Protein AF-A0A7V0Z746-F1 (afdb_monomer)

Sequence (111 aa):
MSGILLMLISSVLISSELQTQLQNAQDWEEITAIIVMNTEYPYEAVENLPVREKAQIFKEIALSSQQDLIDYLNQFPEEVFEIRQFWVFNGLHITASKRVITELLKRVDIK

Organism: NCBI:txid2052148

Foldseek 3Di:
DDDPPPPPPLPADDDPVQVVCLVPDDQQDKDKDKWAFPDFQPCVVCVPPDPVVSLVSLQVSLVVLCVVVVVVVVVCVVFWDDWDTDSVGNIIITIGGSNVVVVVSNDPRTD

pLDDT: mean 90.7, std 15.8, range [38.09, 98.44]

Mean predicted aligned error: 5.73 Å

Solvent-accessible surface area (backbone atoms only — not comparable to full-atom values): 6524 Å² total; per-residue (Å²): 134,87,78,81,78,78,76,73,81,54,83,39,68,75,53,72,67,60,52,53,49,61,70,73,49,55,59,76,41,78,41,77,49,77,48,40,41,53,68,78,78,66,61,80,85,41,63,88,50,56,71,70,56,44,53,50,52,39,39,51,51,24,56,64,70,44,42,69,57,51,62,56,51,66,74,36,71,92,43,46,80,45,79,44,82,36,43,95,52,41,30,33,41,37,30,24,14,35,51,57,57,59,56,52,49,72,42,84,64,37,57

Structure (mmCIF, N/CA/C/O backbone):
data_AF-A0A7V0Z746-F1
#
_entry.id   AF-A0A7V0Z746-F1
#
loop_
_a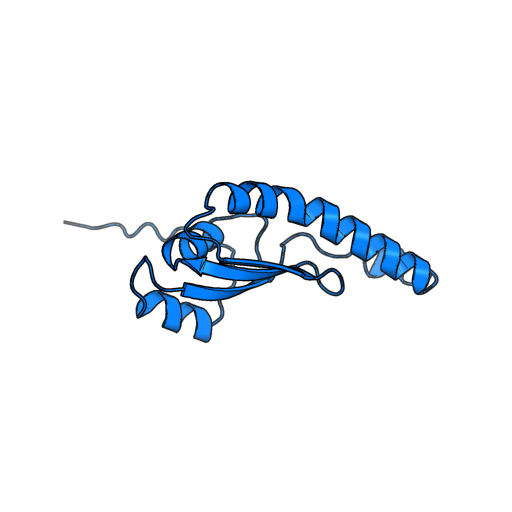tom_site.group_PDB
_atom_site.id
_atom_site.type_symbol
_atom_site.label_atom_id
_atom_site.label_alt_id
_atom_site.label_comp_id
_atom_site.label_asym_id
_atom_site.label_entity_id
_atom_site.label_seq_id
_atom_site.pdbx_PDB_ins_code
_atom_site.Cartn_x
_atom_site.Cartn_y
_atom_site.Cartn_z
_atom_site.occupancy
_atom_site.B_iso_or_equiv
_atom_site.auth_seq_id
_atom_site.auth_comp_id
_atom_site.auth_asym_id
_atom_site.auth_atom_id
_atom_site.pdbx_PDB_model_num
ATOM 1 N N . MET A 1 1 ? 7.184 -14.572 36.903 1.00 38.09 1 MET A N 1
ATOM 2 C CA . MET A 1 1 ? 6.425 -14.863 35.671 1.00 38.09 1 MET A CA 1
ATOM 3 C C . MET A 1 1 ? 7.102 -14.130 34.527 1.00 38.09 1 MET A C 1
ATOM 5 O O . MET A 1 1 ? 6.928 -12.926 34.411 1.00 38.09 1 MET A O 1
ATOM 9 N N . SER A 1 2 ? 7.953 -14.822 33.768 1.00 38.91 2 SER A N 1
ATOM 10 C CA . SER A 1 2 ? 8.593 -14.255 32.576 1.00 38.91 2 SER A CA 1
ATOM 11 C C . SER A 1 2 ? 7.555 -14.117 31.471 1.00 38.91 2 SER A C 1
ATOM 13 O O . SER A 1 2 ? 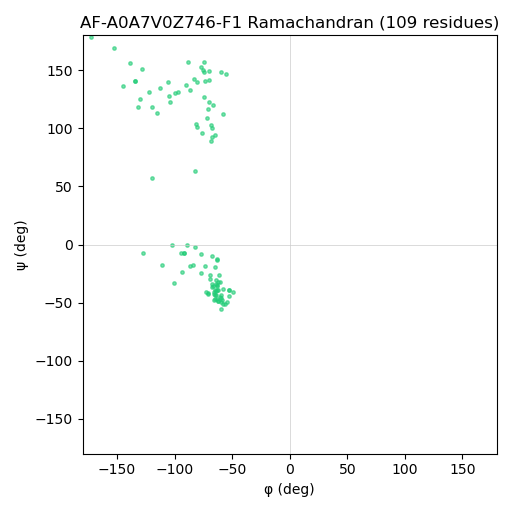7.114 -15.121 30.920 1.00 38.91 2 SER A O 1
ATOM 15 N N . GLY A 1 3 ? 7.165 -12.886 31.154 1.00 39.25 3 GLY A N 1
ATOM 16 C CA . GLY A 1 3 ? 6.527 -12.582 29.880 1.00 39.25 3 GLY A CA 1
ATOM 17 C C . GLY A 1 3 ? 7.619 -12.467 28.826 1.00 39.25 3 GLY A C 1
ATOM 18 O O . GLY A 1 3 ? 8.315 -11.458 28.775 1.00 39.25 3 GLY A O 1
ATOM 19 N N . ILE A 1 4 ? 7.814 -13.512 28.024 1.00 51.00 4 ILE A N 1
ATOM 20 C CA . ILE A 1 4 ? 8.596 -13.399 26.792 1.00 51.00 4 ILE A CA 1
ATOM 21 C C . ILE A 1 4 ? 7.763 -12.525 25.854 1.00 51.00 4 ILE A C 1
ATOM 23 O O . ILE A 1 4 ? 6.761 -12.972 25.300 1.00 51.00 4 ILE A O 1
ATOM 27 N N . LEU A 1 5 ? 8.152 -11.255 25.733 1.00 42.88 5 LEU A N 1
ATOM 28 C CA . LEU A 1 5 ? 7.684 -10.380 24.670 1.00 42.88 5 LEU A CA 1
ATOM 29 C C . LEU A 1 5 ? 8.268 -10.934 23.369 1.00 42.88 5 LEU A C 1
ATOM 31 O O . LEU A 1 5 ? 9.450 -10.752 23.080 1.00 42.88 5 LEU A O 1
ATOM 35 N N . LEU A 1 6 ? 7.453 -11.671 22.618 1.00 38.34 6 LEU A N 1
ATOM 36 C CA . LEU A 1 6 ? 7.781 -12.073 21.260 1.00 38.34 6 LEU A CA 1
ATOM 37 C C . LEU A 1 6 ? 7.793 -10.786 20.416 1.00 38.34 6 LEU A C 1
ATOM 39 O O . LEU A 1 6 ? 6.750 -10.331 19.954 1.00 38.34 6 LEU A O 1
ATOM 43 N N . MET A 1 7 ? 8.957 -10.146 20.273 1.00 40.91 7 MET A N 1
ATOM 44 C CA . MET A 1 7 ? 9.157 -9.132 19.238 1.00 40.91 7 MET A CA 1
ATOM 45 C C . MET A 1 7 ? 9.044 -9.852 17.897 1.00 40.91 7 MET A C 1
ATOM 47 O O . MET A 1 7 ? 10.001 -10.455 17.414 1.00 40.91 7 MET A O 1
ATOM 51 N N . LEU A 1 8 ? 7.844 -9.833 17.319 1.00 46.19 8 LEU A N 1
ATOM 52 C CA . LEU A 1 8 ? 7.671 -10.060 15.895 1.00 46.19 8 LEU A CA 1
ATOM 53 C C . LEU A 1 8 ? 8.514 -8.989 15.204 1.00 46.19 8 LEU A C 1
ATOM 55 O O . LEU A 1 8 ? 8.241 -7.799 15.340 1.00 46.19 8 LEU A O 1
ATOM 59 N N . ILE A 1 9 ? 9.588 -9.409 14.542 1.00 43.22 9 ILE A N 1
ATOM 60 C CA . ILE A 1 9 ? 10.402 -8.528 13.712 1.00 43.22 9 ILE A CA 1
ATOM 61 C C . ILE A 1 9 ? 9.519 -8.173 12.512 1.00 43.22 9 ILE A C 1
ATOM 63 O O . ILE A 1 9 ? 9.501 -8.905 11.526 1.00 43.22 9 ILE A O 1
ATOM 67 N N . SER A 1 10 ? 8.717 -7.108 12.607 1.00 51.72 10 SER A N 1
ATOM 68 C CA . SER A 1 10 ? 8.108 -6.538 11.408 1.00 51.72 10 SER A CA 1
ATOM 69 C C . SER A 1 10 ? 9.248 -5.963 10.575 1.00 51.72 10 SER A C 1
ATOM 71 O O . SER A 1 10 ? 9.980 -5.093 11.044 1.00 51.72 10 SER A O 1
ATOM 73 N N . SER A 1 11 ? 9.420 -6.452 9.349 1.00 59.53 11 SER A N 1
ATOM 74 C CA . SER A 1 11 ? 10.363 -5.875 8.384 1.00 59.53 11 SER A CA 1
ATOM 75 C C . SER A 1 11 ? 9.946 -4.479 7.909 1.00 59.53 11 SER A C 1
ATOM 77 O O . SER A 1 11 ? 10.736 -3.823 7.241 1.00 59.53 11 SER A O 1
ATOM 79 N N . VAL A 1 12 ? 8.727 -4.049 8.253 1.00 70.31 12 VAL A N 1
ATOM 80 C CA . VAL A 1 12 ? 8.147 -2.761 7.876 1.00 70.31 12 VAL A CA 1
ATOM 81 C C . VAL A 1 12 ? 8.845 -1.614 8.608 1.00 70.31 12 VAL A C 1
ATOM 83 O O . VAL A 1 12 ? 8.866 -1.554 9.841 1.00 70.31 12 VAL A O 1
ATOM 86 N N . LEU A 1 13 ? 9.389 -0.678 7.838 1.00 83.94 13 LEU A N 1
ATOM 87 C CA . LEU A 1 13 ? 9.981 0.564 8.304 1.00 83.94 13 LEU A CA 1
ATOM 88 C C . LEU A 1 13 ? 8.881 1.595 8.561 1.00 83.94 13 LEU A C 1
ATOM 90 O O . LEU A 1 13 ? 8.353 2.234 7.655 1.00 83.94 13 LEU A O 1
ATOM 94 N N . ILE A 1 14 ? 8.568 1.799 9.836 1.00 91.75 14 ILE A N 1
ATOM 95 C CA . ILE A 1 14 ? 7.621 2.822 10.277 1.00 91.75 14 ILE A CA 1
ATOM 96 C C . ILE A 1 14 ? 8.332 4.155 10.553 1.00 91.75 14 ILE A C 1
ATOM 98 O O . ILE A 1 14 ? 9.391 4.193 11.182 1.00 91.75 14 ILE A O 1
ATOM 102 N N . SER A 1 15 ? 7.744 5.272 10.114 1.00 93.06 15 SER A N 1
ATOM 103 C CA . SER A 1 15 ? 8.231 6.600 10.502 1.00 93.06 15 SER A CA 1
ATOM 104 C C . SER A 1 15 ? 7.944 6.872 11.984 1.00 93.06 15 SER A C 1
ATOM 106 O O . SER A 1 15 ? 6.936 6.422 12.531 1.00 93.06 15 SER A O 1
ATOM 108 N N . SER A 1 16 ? 8.798 7.654 12.651 1.00 92.25 16 SER A N 1
ATOM 109 C CA . SER A 1 16 ? 8.581 8.039 14.057 1.00 92.25 16 SER A CA 1
ATOM 110 C C . SER A 1 16 ? 7.274 8.817 14.261 1.00 92.25 16 SER A C 1
ATOM 112 O O . SER A 1 16 ? 6.626 8.689 15.299 1.00 92.25 16 SER A O 1
ATOM 114 N N . GLU A 1 17 ? 6.878 9.600 13.255 1.00 93.69 17 GLU A N 1
ATOM 115 C CA . GLU A 1 17 ? 5.604 10.324 13.193 1.00 93.69 17 GLU A CA 1
ATOM 116 C C . GLU A 1 17 ? 4.423 9.347 13.274 1.00 93.69 17 GLU A C 1
ATOM 118 O O . GLU A 1 17 ? 3.605 9.434 14.189 1.00 93.69 17 GLU A O 1
ATOM 123 N N . LEU A 1 18 ? 4.379 8.357 12.373 1.00 93.94 18 LEU A N 1
ATOM 124 C CA . LEU A 1 18 ? 3.300 7.372 12.330 1.00 93.94 18 L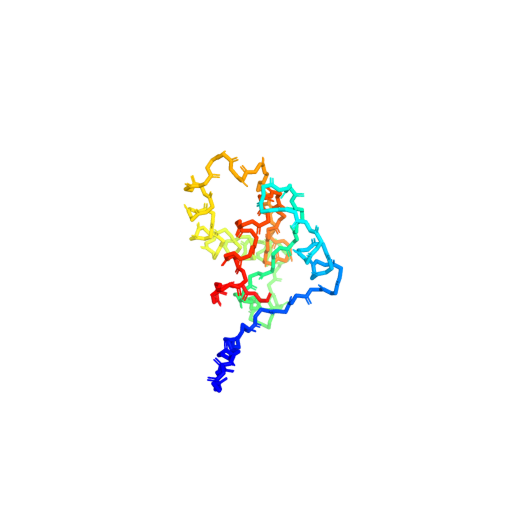EU A CA 1
ATOM 125 C C . LEU A 1 18 ? 3.286 6.510 13.597 1.00 93.94 18 LEU A C 1
ATOM 127 O O . LEU A 1 18 ? 2.224 6.240 14.151 1.00 93.94 18 LEU A O 1
ATOM 131 N N . GLN A 1 19 ? 4.459 6.133 14.109 1.00 94.81 19 GLN A N 1
ATOM 132 C CA . GLN A 1 19 ? 4.562 5.394 15.365 1.00 94.81 19 GLN A CA 1
ATOM 133 C C . GLN A 1 19 ? 3.953 6.176 16.538 1.00 94.81 19 GLN A C 1
ATOM 135 O O . GLN A 1 19 ? 3.210 5.607 17.337 1.00 94.81 19 GLN A O 1
ATOM 140 N N . THR A 1 20 ? 4.227 7.480 16.618 1.00 94.69 20 THR A N 1
ATOM 141 C CA . THR A 1 20 ? 3.678 8.354 17.664 1.00 94.69 20 THR A CA 1
ATOM 142 C C . THR A 1 20 ? 2.161 8.488 17.535 1.00 94.69 20 THR A C 1
ATOM 144 O O . THR A 1 20 ? 1.451 8.430 18.538 1.00 94.69 20 THR A O 1
ATOM 147 N N . GLN A 1 21 ? 1.644 8.617 16.310 1.00 94.88 21 GLN A N 1
ATOM 148 C CA . GLN A 1 21 ? 0.202 8.669 16.065 1.00 94.88 21 GLN A CA 1
ATOM 149 C C . GLN A 1 21 ? -0.486 7.368 16.504 1.00 94.88 21 GLN A C 1
ATOM 151 O O . GLN A 1 21 ? -1.436 7.410 17.282 1.00 94.88 21 GLN A O 1
ATOM 156 N N . LEU A 1 22 ? 0.044 6.203 16.115 1.00 95.44 22 LEU A N 1
ATOM 157 C CA . LEU A 1 22 ? -0.519 4.901 16.495 1.00 95.44 22 LEU A CA 1
ATOM 158 C C . LEU A 1 22 ? -0.470 4.639 18.008 1.00 95.44 22 LEU A C 1
ATOM 160 O O . LEU A 1 22 ? -1.366 3.989 18.545 1.00 95.44 22 LEU A O 1
ATOM 164 N N . GLN A 1 23 ? 0.553 5.123 18.714 1.00 95.38 23 GLN A N 1
ATOM 165 C CA . GLN A 1 23 ? 0.658 4.958 20.169 1.00 95.38 23 GLN A CA 1
ATOM 166 C C . GLN A 1 23 ? -0.409 5.746 20.933 1.00 95.38 23 GLN A C 1
ATOM 168 O O . GLN A 1 23 ? -0.917 5.254 21.939 1.00 95.38 23 GLN A O 1
ATOM 173 N N . ASN A 1 24 ? -0.753 6.942 20.454 1.00 95.94 24 ASN A N 1
ATOM 174 C CA . ASN A 1 24 ? -1.667 7.847 21.151 1.00 95.94 24 ASN A CA 1
ATOM 175 C C . ASN A 1 24 ? -3.126 7.693 20.710 1.00 95.94 24 ASN A C 1
ATOM 177 O O . ASN A 1 24 ? -4.027 8.031 21.477 1.00 95.94 24 ASN A O 1
ATOM 181 N N . ALA A 1 25 ? -3.354 7.183 19.499 1.00 95.31 25 ALA A N 1
ATOM 182 C CA . ALA A 1 25 ? -4.688 7.065 18.937 1.00 95.31 25 ALA A CA 1
ATOM 183 C C . ALA A 1 25 ? -5.504 5.914 19.551 1.00 95.31 25 ALA A C 1
ATOM 185 O O . ALA A 1 25 ? -4.963 4.874 19.945 1.00 95.31 25 ALA A O 1
ATOM 186 N N . GLN A 1 26 ? -6.822 6.074 19.594 1.00 95.25 26 GLN A N 1
ATOM 187 C CA . GLN A 1 26 ? -7.772 4.991 19.844 1.00 95.25 26 GLN A CA 1
ATOM 188 C C . GLN A 1 26 ? -7.909 4.101 18.605 1.00 95.25 26 GLN A C 1
ATOM 190 O O . GLN A 1 26 ? -7.644 4.530 17.485 1.00 95.25 26 GLN A O 1
ATOM 195 N N . ASP A 1 27 ? -8.346 2.855 18.784 1.00 92.12 27 ASP A N 1
ATOM 196 C CA . ASP A 1 27 ? -8.372 1.867 17.692 1.00 92.12 27 ASP A CA 1
ATOM 197 C C . ASP A 1 27 ? -9.282 2.264 16.516 1.00 92.12 27 ASP A C 1
ATOM 199 O O . ASP A 1 27 ? -9.027 1.857 15.381 1.00 92.12 27 ASP A O 1
ATOM 203 N N . TRP A 1 28 ? -10.311 3.074 16.782 1.00 92.19 28 TRP A N 1
ATOM 204 C CA . TRP A 1 28 ? -11.267 3.581 15.793 1.00 92.19 28 TRP A CA 1
ATOM 205 C C . TRP A 1 28 ? -10.880 4.934 15.184 1.00 92.19 28 TRP A C 1
ATOM 207 O O . TRP A 1 28 ? -11.573 5.398 14.283 1.00 92.19 28 TRP A O 1
ATOM 217 N N . GLU A 1 29 ? -9.835 5.603 15.681 1.00 96.44 29 GLU A N 1
ATOM 218 C CA . GLU A 1 29 ? -9.436 6.902 15.133 1.00 96.44 29 GLU A CA 1
ATOM 219 C C . GLU A 1 29 ? -8.842 6.749 13.732 1.00 96.44 29 GLU A C 1
ATOM 221 O O . GLU A 1 29 ? -8.123 5.787 13.439 1.00 96.44 29 GLU A O 1
ATOM 226 N N . GLU A 1 30 ? -9.166 7.710 12.866 1.00 97.25 30 GLU A N 1
ATOM 227 C CA . GLU A 1 30 ? -8.689 7.757 11.489 1.00 97.25 30 GLU A CA 1
ATOM 228 C C . GLU A 1 30 ? -7.220 8.180 11.454 1.00 97.25 30 GLU A C 1
ATOM 230 O O . GLU A 1 30 ? -6.831 9.214 12.001 1.00 97.25 30 GLU A O 1
ATOM 235 N N . ILE A 1 31 ? -6.402 7.383 10.779 1.00 97.69 31 ILE A N 1
ATOM 236 C CA . ILE A 1 31 ? -4.978 7.612 10.581 1.00 97.69 31 ILE A CA 1
ATOM 237 C C . ILE A 1 31 ? -4.710 7.642 9.083 1.00 97.69 31 ILE A C 1
ATOM 239 O O . ILE A 1 31 ? -5.111 6.743 8.340 1.00 97.69 31 ILE A O 1
ATOM 243 N N . THR A 1 32 ? -3.985 8.668 8.653 1.00 97.38 32 THR A N 1
ATOM 244 C CA . THR A 1 32 ? -3.526 8.799 7.272 1.00 97.38 32 THR A CA 1
ATOM 245 C C . THR A 1 32 ? -2.073 8.362 7.166 1.00 97.38 32 THR A C 1
ATOM 247 O O . THR A 1 32 ? -1.218 8.825 7.921 1.00 97.38 32 THR A O 1
ATOM 250 N N . ALA A 1 33 ? -1.779 7.490 6.207 1.00 96.69 33 ALA A N 1
ATOM 251 C CA . ALA A 1 33 ? -0.444 6.963 5.977 1.00 96.69 33 ALA A CA 1
ATOM 252 C C . ALA A 1 33 ? -0.113 6.874 4.484 1.00 96.69 33 ALA A C 1
ATOM 254 O O . ALA A 1 33 ? -0.987 6.765 3.622 1.00 96.69 33 ALA A O 1
ATOM 255 N N . ILE A 1 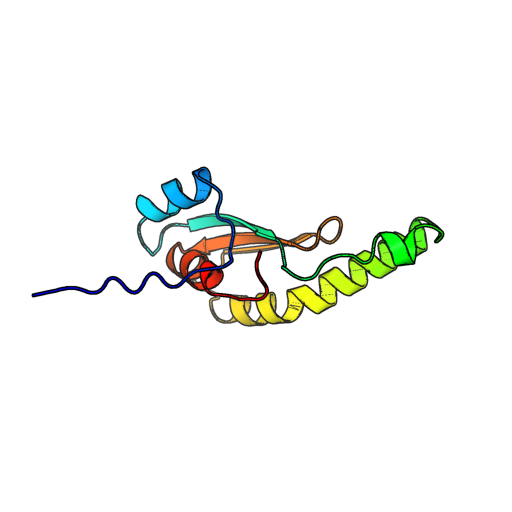34 ? 1.186 6.885 4.189 1.00 96.75 34 ILE A N 1
ATOM 256 C CA . ILE A 1 34 ? 1.716 6.464 2.894 1.00 96.75 34 ILE A CA 1
ATOM 257 C C . ILE A 1 34 ? 2.335 5.086 3.093 1.00 96.75 34 ILE A C 1
ATOM 259 O O . ILE A 1 34 ? 3.228 4.918 3.920 1.00 96.75 34 ILE A O 1
ATOM 263 N N . ILE A 1 35 ? 1.860 4.118 2.323 1.00 96.50 35 ILE A N 1
ATOM 264 C CA . ILE A 1 35 ? 2.390 2.761 2.266 1.00 96.50 35 ILE A CA 1
ATOM 265 C C . ILE A 1 35 ? 3.328 2.679 1.073 1.00 96.50 35 ILE A C 1
ATOM 267 O O . ILE A 1 35 ? 2.962 3.076 -0.034 1.00 96.50 35 ILE A O 1
ATOM 271 N N . VAL A 1 36 ? 4.522 2.140 1.293 1.00 96.44 36 VAL A N 1
ATOM 272 C CA . VAL A 1 36 ? 5.457 1.794 0.224 1.00 96.44 36 VAL A CA 1
ATOM 273 C C . VAL A 1 36 ? 5.439 0.282 0.067 1.00 96.44 36 VAL A C 1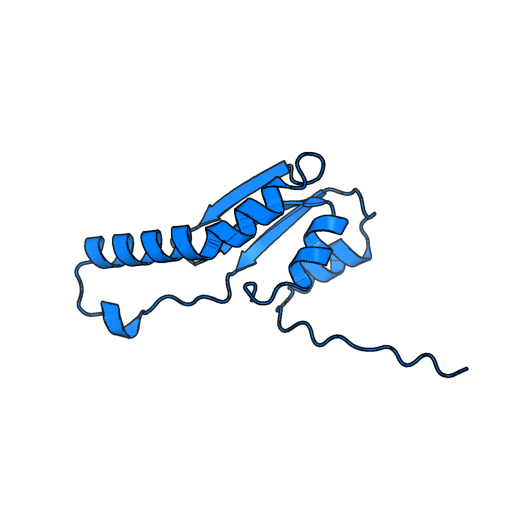
ATOM 275 O O . VAL A 1 36 ? 5.585 -0.451 1.043 1.00 96.44 36 VAL A O 1
ATOM 278 N N . MET A 1 37 ? 5.236 -0.190 -1.157 1.00 96.56 37 MET A N 1
ATOM 279 C CA . MET A 1 37 ? 5.265 -1.616 -1.452 1.00 96.56 37 MET A CA 1
ATOM 280 C C . MET A 1 37 ? 6.709 -2.123 -1.4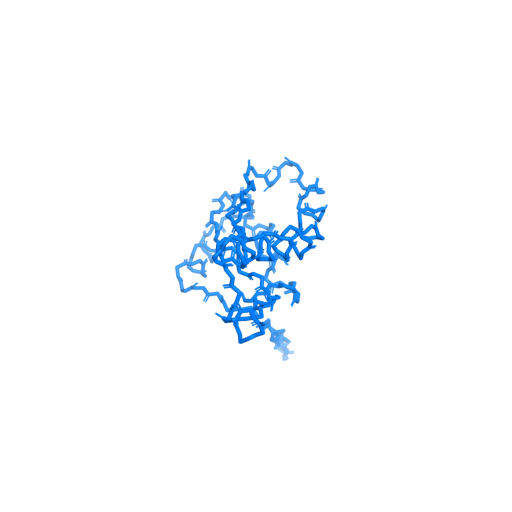39 1.00 96.56 37 MET A C 1
ATOM 282 O O . MET A 1 37 ? 7.637 -1.421 -1.841 1.00 96.56 37 MET A O 1
ATOM 286 N N . ASN A 1 38 ? 6.894 -3.378 -1.044 1.00 95.56 38 ASN A N 1
ATOM 287 C CA . ASN A 1 38 ? 8.189 -4.054 -1.071 1.00 95.56 38 ASN A CA 1
ATOM 288 C C . ASN A 1 38 ? 8.628 -4.434 -2.504 1.00 95.56 38 ASN A C 1
ATOM 290 O O . ASN A 1 38 ? 9.802 -4.676 -2.761 1.00 95.56 38 ASN A O 1
ATOM 294 N N . THR A 1 39 ? 7.691 -4.476 -3.460 1.00 96.31 39 THR A N 1
ATOM 295 C CA . THR A 1 39 ? 8.010 -4.699 -4.880 1.00 96.31 39 THR A CA 1
ATOM 296 C C . THR A 1 39 ? 8.709 -3.469 -5.464 1.00 96.31 39 THR A C 1
ATOM 298 O O . THR A 1 39 ? 8.106 -2.398 -5.565 1.00 96.31 39 THR A O 1
ATOM 301 N N . GLU A 1 40 ? 9.959 -3.629 -5.894 1.00 94.94 40 GLU A N 1
ATOM 302 C CA . GLU A 1 40 ? 10.771 -2.550 -6.463 1.00 94.94 40 GLU A CA 1
ATOM 303 C C . GLU A 1 40 ? 10.592 -2.404 -7.980 1.00 94.94 40 GLU A C 1
ATOM 305 O O . GLU A 1 40 ? 10.222 -3.340 -8.693 1.00 94.94 40 GLU A O 1
ATOM 310 N N . TYR A 1 41 ? 10.885 -1.208 -8.492 1.00 96.31 41 TYR A N 1
ATOM 311 C CA . TYR A 1 41 ? 10.931 -0.974 -9.930 1.00 96.31 41 TYR A CA 1
ATOM 312 C C . TYR A 1 41 ? 12.277 -1.393 -10.524 1.00 96.31 41 TYR A C 1
ATOM 314 O O . TYR A 1 41 ? 13.321 -1.148 -9.917 1.00 96.31 41 TYR A O 1
ATOM 322 N N . PRO A 1 42 ? 12.284 -1.964 -11.741 1.00 96.31 42 PRO A N 1
ATOM 323 C CA . PRO A 1 42 ? 13.493 -2.482 -12.366 1.00 96.31 42 PRO A CA 1
ATOM 324 C C . PRO A 1 42 ? 14.288 -1.356 -13.045 1.00 96.31 42 PRO A C 1
ATOM 326 O O . PRO A 1 42 ? 14.434 -1.344 -14.266 1.00 96.31 42 PRO A O 1
ATOM 329 N N . TYR A 1 43 ? 14.773 -0.384 -12.264 1.00 94.94 43 TYR A N 1
ATOM 330 C CA . TYR A 1 43 ? 15.408 0.840 -12.771 1.00 94.94 43 TYR A CA 1
ATOM 331 C C . TYR A 1 43 ? 16.548 0.566 -13.762 1.00 94.94 43 TYR A C 1
ATOM 333 O O . TYR A 1 43 ? 16.584 1.186 -14.823 1.00 94.94 43 TYR A O 1
ATOM 341 N N . GLU A 1 44 ? 17.423 -0.395 -13.455 1.00 96.62 44 GLU A N 1
ATOM 342 C CA . GLU A 1 44 ? 18.553 -0.780 -14.314 1.00 96.62 44 GLU A CA 1
ATOM 343 C C . GLU A 1 44 ? 18.083 -1.407 -15.636 1.00 96.62 44 GLU A C 1
ATOM 345 O O . GLU A 1 44 ? 18.573 -1.063 -16.710 1.00 96.62 44 GLU A O 1
ATOM 350 N N . ALA A 1 45 ? 17.076 -2.285 -15.589 1.00 95.44 45 ALA A N 1
ATOM 351 C CA . ALA A 1 45 ? 16.595 -2.996 -16.775 1.00 95.44 45 ALA A CA 1
ATOM 352 C C . ALA A 1 45 ? 15.887 -2.073 -17.777 1.00 95.44 45 ALA A C 1
ATOM 354 O O . ALA A 1 45 ? 15.844 -2.371 -18.971 1.00 95.44 45 ALA A O 1
ATOM 355 N N . VAL A 1 46 ? 15.324 -0.959 -17.301 1.00 96.12 46 VAL A N 1
ATOM 356 C CA . VAL A 1 46 ? 14.594 -0.006 -18.145 1.00 96.12 46 VAL A CA 1
ATOM 357 C C . VAL A 1 46 ? 15.402 1.241 -18.482 1.00 96.12 46 VAL A C 1
ATOM 359 O O . VAL A 1 46 ? 14.884 2.098 -19.191 1.00 96.12 46 VAL A O 1
ATOM 362 N N . GLU A 1 47 ? 16.646 1.379 -18.009 1.00 95.69 47 GLU A N 1
ATOM 363 C CA . GLU A 1 47 ? 17.428 2.623 -18.084 1.00 95.69 47 GLU A CA 1
ATOM 364 C C . GLU A 1 47 ? 17.518 3.197 -19.508 1.00 95.69 47 GLU A C 1
ATOM 366 O O . GLU A 1 47 ? 17.359 4.404 -19.702 1.00 95.69 47 GLU A O 1
ATOM 371 N N . ASN A 1 48 ? 17.670 2.335 -20.514 1.00 97.31 48 ASN A N 1
ATOM 372 C CA . ASN A 1 48 ? 17.822 2.738 -21.916 1.00 97.31 48 ASN A CA 1
ATOM 373 C C . ASN A 1 48 ? 16.497 2.869 -22.687 1.00 97.31 48 ASN A C 1
ATOM 375 O O . ASN A 1 48 ? 16.506 3.225 -23.865 1.00 97.31 48 ASN A O 1
ATOM 379 N N . LEU A 1 49 ? 15.353 2.602 -22.049 1.00 97.56 49 LEU A N 1
ATOM 380 C CA . LEU A 1 49 ? 14.048 2.725 -22.695 1.00 97.56 49 LEU A CA 1
ATOM 381 C C . LEU A 1 49 ? 13.591 4.193 -22.801 1.00 97.56 49 LEU A C 1
ATOM 383 O O . LEU A 1 49 ? 13.926 5.027 -21.945 1.00 97.56 49 LEU A O 1
ATOM 387 N N . PRO A 1 50 ? 12.758 4.528 -23.802 1.00 98.00 50 PRO A N 1
ATOM 388 C CA . PRO A 1 50 ? 12.063 5.808 -23.851 1.00 98.00 50 PRO A CA 1
ATOM 389 C C . PRO A 1 50 ? 11.244 6.069 -22.580 1.00 98.00 50 PRO A C 1
ATOM 391 O O . PRO A 1 50 ? 10.643 5.163 -22.005 1.00 98.00 50 PRO A O 1
ATOM 394 N N . VAL A 1 51 ? 11.142 7.339 -22.172 1.00 96.12 51 VAL A N 1
ATOM 395 C CA . VAL A 1 51 ? 10.416 7.753 -20.950 1.00 96.12 51 VAL A CA 1
ATOM 396 C C . VAL A 1 51 ? 8.985 7.213 -20.908 1.00 96.12 51 VAL A C 1
ATOM 398 O O . VAL A 1 51 ? 8.511 6.786 -19.859 1.00 96.12 51 VAL A O 1
ATOM 401 N N . ARG A 1 52 ? 8.299 7.194 -22.056 1.00 97.00 52 ARG A N 1
ATOM 402 C CA . ARG A 1 52 ? 6.927 6.687 -22.158 1.00 97.00 52 ARG A CA 1
ATOM 403 C C . ARG A 1 52 ? 6.833 5.191 -21.848 1.00 97.00 52 ARG A C 1
ATOM 405 O O . ARG A 1 52 ? 5.886 4.778 -21.190 1.00 97.00 52 ARG A O 1
ATOM 412 N N . GLU A 1 53 ? 7.801 4.402 -22.305 1.00 97.25 53 GLU A N 1
ATOM 413 C CA . GLU A 1 53 ? 7.843 2.958 -22.058 1.00 97.25 53 GLU A CA 1
ATOM 414 C C . GLU A 1 53 ? 8.174 2.670 -20.592 1.00 97.25 53 GLU A C 1
ATOM 416 O O . GLU A 1 53 ? 7.474 1.888 -19.957 1.00 97.25 53 GLU A O 1
ATOM 421 N N . LYS A 1 54 ? 9.139 3.398 -20.010 1.00 96.69 54 LYS A N 1
ATOM 422 C CA . LYS A 1 54 ? 9.432 3.344 -18.565 1.00 96.69 54 LYS A CA 1
ATOM 423 C C . LYS A 1 54 ? 8.186 3.615 -17.721 1.00 96.69 54 LYS A C 1
ATOM 425 O O . LYS A 1 54 ? 7.873 2.855 -16.812 1.00 96.69 54 LYS A O 1
ATOM 430 N N . ALA A 1 55 ? 7.461 4.689 -18.043 1.00 96.56 55 ALA A N 1
ATOM 431 C CA . ALA A 1 55 ? 6.253 5.073 -17.321 1.00 96.56 55 A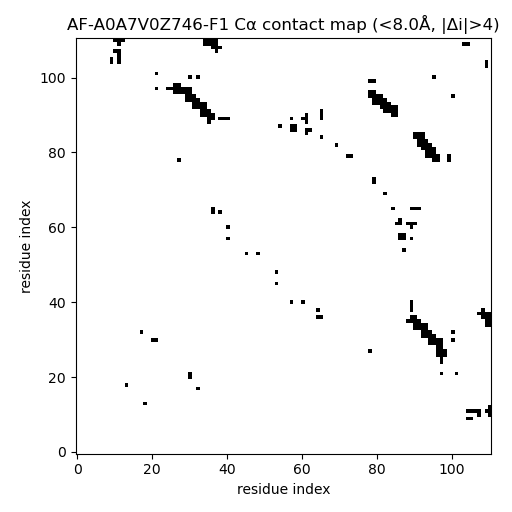LA A CA 1
ATOM 432 C C . ALA A 1 55 ? 5.157 4.003 -17.419 1.00 96.56 55 ALA A C 1
ATOM 434 O O . ALA A 1 55 ? 4.479 3.735 -16.429 1.00 96.56 55 ALA A O 1
ATOM 435 N N . GLN A 1 56 ? 5.002 3.379 -18.591 1.00 97.38 56 GLN A N 1
ATOM 436 C CA . GLN A 1 56 ? 4.050 2.288 -18.774 1.00 97.38 56 GLN A CA 1
ATOM 437 C C . GLN A 1 56 ? 4.429 1.069 -17.922 1.00 97.38 56 GLN A C 1
ATOM 439 O O . GLN A 1 56 ? 3.578 0.570 -17.192 1.00 97.38 56 GLN A O 1
ATOM 444 N N . ILE A 1 57 ? 5.704 0.663 -17.934 1.00 97.25 57 ILE A N 1
ATOM 445 C CA . ILE A 1 57 ? 6.208 -0.461 -17.130 1.00 97.25 57 ILE A CA 1
ATOM 446 C C . ILE A 1 57 ? 5.987 -0.206 -15.633 1.00 97.25 57 ILE A C 1
ATOM 448 O O . ILE A 1 57 ? 5.430 -1.052 -14.938 1.00 97.25 57 ILE A O 1
ATOM 452 N N . PHE A 1 58 ? 6.365 0.969 -15.120 1.00 97.56 58 PHE A N 1
ATOM 453 C CA . PHE A 1 58 ? 6.180 1.294 -13.698 1.00 97.56 58 PHE A CA 1
ATOM 454 C C . PHE A 1 58 ? 4.706 1.332 -13.304 1.00 97.56 58 PHE A C 1
ATOM 456 O O . PHE A 1 58 ? 4.339 0.848 -12.236 1.00 97.56 58 PHE A O 1
ATOM 463 N N . LYS A 1 59 ? 3.845 1.858 -14.181 1.00 97.81 59 LYS A N 1
ATOM 464 C CA . LYS A 1 59 ? 2.402 1.862 -13.956 1.00 97.81 59 LYS A CA 1
ATOM 465 C C . LYS A 1 59 ? 1.825 0.451 -13.903 1.00 97.81 59 LYS A C 1
ATOM 467 O O . LYS A 1 59 ? 1.004 0.187 -13.033 1.00 97.81 59 LYS A O 1
ATOM 472 N N . GLU A 1 60 ? 2.238 -0.438 -14.799 1.00 97.81 60 GLU A N 1
ATOM 473 C CA . GLU A 1 60 ? 1.795 -1.836 -14.798 1.00 97.81 60 GLU A CA 1
ATOM 474 C C . GLU A 1 60 ? 2.234 -2.563 -13.524 1.00 97.81 60 GLU A C 1
ATOM 476 O O . GLU A 1 60 ? 1.393 -3.175 -12.870 1.00 97.81 60 GLU A O 1
ATOM 481 N N . ILE A 1 61 ? 3.500 -2.413 -13.118 1.00 97.94 61 ILE A N 1
ATOM 482 C CA . ILE A 1 61 ? 4.024 -3.011 -11.880 1.00 97.94 61 ILE A CA 1
ATOM 483 C C . ILE A 1 61 ? 3.275 -2.485 -10.653 1.00 97.94 61 ILE A C 1
ATOM 485 O O . ILE A 1 61 ? 2.896 -3.269 -9.782 1.00 97.94 61 ILE A O 1
ATOM 489 N N . ALA A 1 62 ? 3.047 -1.171 -10.571 1.00 97.88 62 ALA A N 1
ATOM 490 C CA . ALA A 1 62 ? 2.288 -0.564 -9.481 1.00 97.88 62 ALA A CA 1
ATOM 491 C C . ALA A 1 62 ? 0.877 -1.153 -9.394 1.00 97.88 62 ALA A C 1
ATOM 493 O O . ALA A 1 62 ? 0.472 -1.626 -8.339 1.00 97.88 62 ALA A O 1
ATOM 494 N N . LEU A 1 63 ? 0.155 -1.186 -10.520 1.00 96.75 63 LEU A N 1
ATOM 495 C CA . LEU A 1 63 ? -1.207 -1.714 -10.573 1.00 96.75 63 LEU A CA 1
ATOM 496 C C . LEU A 1 63 ? -1.265 -3.185 -10.154 1.00 96.75 63 LEU A C 1
ATOM 498 O O . LEU A 1 63 ? -2.110 -3.548 -9.345 1.00 96.75 63 LEU A O 1
ATOM 502 N N . SER A 1 64 ? -0.363 -4.026 -10.667 1.00 97.56 64 SER A N 1
ATOM 503 C CA . SER A 1 64 ? -0.389 -5.455 -10.357 1.00 97.56 64 SER A CA 1
ATOM 504 C C . SER A 1 64 ? 0.035 -5.753 -8.921 1.00 97.56 64 SER A C 1
ATOM 506 O O . SER A 1 64 ? -0.579 -6.585 -8.267 1.00 97.56 64 SER A O 1
ATOM 508 N N . SER A 1 65 ? 1.079 -5.088 -8.417 1.00 97.50 65 SER A N 1
ATOM 509 C CA . SER A 1 65 ? 1.612 -5.366 -7.075 1.00 97.50 65 SER A CA 1
ATOM 510 C C . SER A 1 65 ? 0.764 -4.780 -5.946 1.00 97.50 65 SER A C 1
ATOM 512 O O . SER A 1 65 ? 0.805 -5.299 -4.835 1.00 97.50 65 SER A O 1
ATOM 514 N N . GLN A 1 66 ? -0.020 -3.730 -6.209 1.00 97.94 66 GLN A N 1
ATOM 515 C CA . GLN A 1 66 ? -0.908 -3.120 -5.214 1.00 97.94 66 GLN A CA 1
ATOM 516 C C . GLN A 1 66 ? -2.263 -3.833 -5.103 1.00 97.94 66 GLN A C 1
ATOM 518 O O . GLN A 1 66 ? -2.951 -3.655 -4.098 1.00 97.94 66 GLN A O 1
ATOM 523 N N . GLN A 1 67 ? -2.651 -4.639 -6.100 1.00 97.75 67 GLN A N 1
ATOM 524 C CA . GLN A 1 67 ? -3.996 -5.213 -6.194 1.00 97.75 67 GLN A CA 1
ATOM 525 C C . GLN A 1 67 ? -4.362 -6.073 -4.975 1.00 97.75 67 GLN A C 1
ATOM 527 O O . GLN A 1 67 ? -5.406 -5.845 -4.371 1.00 97.75 67 GLN A O 1
ATOM 532 N N . ASP A 1 68 ? -3.481 -6.978 -4.544 1.00 97.62 68 ASP A N 1
ATOM 533 C CA . ASP A 1 68 ? -3.737 -7.859 -3.393 1.00 97.62 68 ASP A CA 1
ATOM 534 C C . ASP A 1 68 ? -3.919 -7.081 -2.077 1.00 97.62 68 ASP A C 1
ATOM 536 O O . ASP A 1 68 ? -4.655 -7.498 -1.176 1.00 97.62 68 ASP A O 1
ATOM 540 N N . LEU A 1 69 ? -3.230 -5.946 -1.928 1.00 97.75 69 LEU A N 1
ATOM 541 C CA . LEU A 1 69 ? -3.403 -5.064 -0.777 1.00 97.75 69 LEU A CA 1
ATOM 542 C C . LEU A 1 69 ? -4.736 -4.313 -0.859 1.00 97.75 69 LEU A C 1
ATOM 544 O O . LEU A 1 69 ? -5.443 -4.215 0.139 1.00 97.75 69 LEU A O 1
ATOM 548 N N . ILE A 1 70 ? -5.122 -3.838 -2.038 1.00 98.00 70 ILE A N 1
ATOM 549 C CA . ILE A 1 70 ? -6.402 -3.150 -2.245 1.00 98.00 70 ILE A CA 1
ATOM 550 C C . ILE A 1 70 ? -7.580 -4.097 -2.019 1.00 98.00 70 ILE A C 1
ATOM 552 O O . ILE A 1 70 ? -8.525 -3.739 -1.319 1.00 98.00 70 ILE A O 1
ATOM 556 N N . ASP A 1 71 ? -7.505 -5.321 -2.534 1.00 98.19 71 ASP A N 1
ATOM 557 C CA . ASP A 1 71 ? -8.534 -6.343 -2.341 1.00 98.19 71 ASP A CA 1
ATOM 558 C C . ASP A 1 71 ? -8.678 -6.733 -0.867 1.00 98.19 71 ASP A C 1
ATOM 560 O O . ASP A 1 71 ? -9.784 -6.982 -0.388 1.00 98.19 71 ASP A O 1
ATOM 564 N N . TYR A 1 72 ? -7.573 -6.740 -0.118 1.00 98.00 72 TYR A N 1
ATOM 565 C CA . TYR A 1 72 ? -7.603 -6.884 1.334 1.00 98.00 72 TYR A CA 1
ATOM 566 C C . TYR A 1 72 ? -8.273 -5.689 2.022 1.00 98.00 72 TYR A C 1
ATOM 568 O O . TYR A 1 72 ? -9.151 -5.882 2.857 1.00 98.00 72 TYR A O 1
ATOM 576 N N . LEU A 1 73 ? -7.899 -4.459 1.665 1.00 97.94 73 LEU A N 1
ATOM 577 C CA . LEU A 1 73 ? -8.450 -3.240 2.266 1.00 97.94 73 LEU A CA 1
ATOM 578 C C . LEU A 1 73 ? -9.956 -3.086 2.008 1.00 97.94 73 LEU A C 1
ATOM 580 O O . LEU A 1 73 ? -10.692 -2.669 2.900 1.00 97.94 73 LEU A O 1
ATOM 584 N N . ASN A 1 74 ? -10.434 -3.507 0.836 1.00 97.62 74 ASN A N 1
ATOM 585 C CA . ASN A 1 74 ? -11.855 -3.499 0.476 1.00 97.62 74 ASN A CA 1
ATOM 586 C C . ASN A 1 74 ? -12.725 -4.419 1.358 1.00 97.62 74 ASN A C 1
ATOM 588 O O . ASN A 1 74 ? -13.950 -4.311 1.326 1.00 97.62 74 ASN A O 1
ATOM 592 N N . GLN A 1 75 ? -12.126 -5.301 2.168 1.00 97.75 75 GLN A N 1
ATOM 593 C CA . GLN A 1 75 ? -12.843 -6.119 3.157 1.00 97.75 75 GLN A CA 1
ATOM 594 C C . GLN A 1 75 ? -13.225 -5.328 4.420 1.00 97.75 75 GLN A C 1
ATOM 596 O O . GLN A 1 75 ? -13.985 -5.836 5.243 1.00 97.75 75 GLN A O 1
ATOM 601 N N . PHE A 1 76 ? -12.738 -4.090 4.568 1.00 97.25 76 PHE A N 1
ATOM 602 C CA . PHE A 1 76 ? -12.965 -3.225 5.730 1.00 97.25 76 PHE A CA 1
ATOM 603 C C . PHE A 1 76 ? -13.685 -1.913 5.350 1.00 97.25 76 PHE A C 1
ATOM 605 O O . PHE A 1 76 ? -13.166 -0.829 5.619 1.00 97.25 76 PHE A O 1
ATOM 612 N N . PRO A 1 77 ? -14.881 -1.959 4.733 1.00 96.69 77 PRO A N 1
ATOM 613 C CA . PRO A 1 77 ? -15.537 -0.771 4.173 1.00 96.69 77 PRO A CA 1
ATOM 614 C C . PRO A 1 77 ? -15.946 0.287 5.212 1.00 96.69 77 PRO A C 1
ATOM 616 O O . PRO A 1 77 ? -16.179 1.433 4.848 1.00 96.69 77 PRO A O 1
ATOM 619 N N . GLU A 1 78 ? -16.048 -0.082 6.491 1.00 97.75 78 GLU A N 1
ATOM 620 C CA . GLU A 1 78 ? -16.376 0.842 7.590 1.00 97.75 78 GLU A CA 1
ATOM 621 C C . GLU A 1 78 ? -15.134 1.448 8.260 1.00 97.75 78 GLU A C 1
ATOM 623 O O . GLU A 1 78 ? -15.251 2.326 9.110 1.00 97.75 78 GLU A O 1
ATOM 628 N N . GLU A 1 79 ? -13.941 0.976 7.895 1.00 98.00 79 GLU A N 1
ATOM 629 C CA . GLU A 1 79 ? -12.683 1.354 8.543 1.00 98.00 79 GLU A CA 1
ATOM 630 C C . GLU A 1 79 ? -11.624 1.843 7.559 1.00 98.00 79 GLU A C 1
ATOM 632 O O . GLU A 1 79 ? -10.569 2.298 7.987 1.00 98.00 79 GLU A O 1
ATOM 637 N N . VAL A 1 80 ? -11.880 1.745 6.255 1.00 98.25 80 VA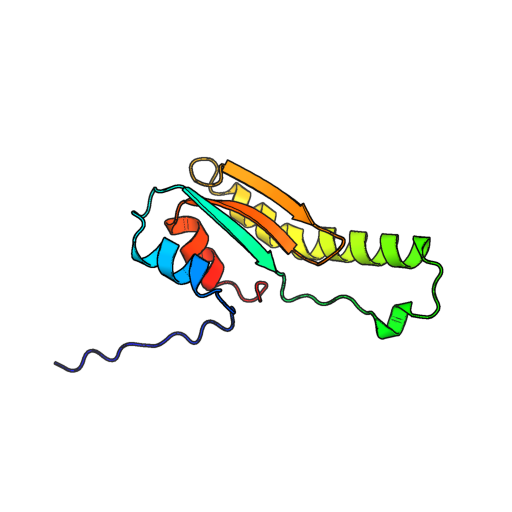L A N 1
ATOM 638 C CA . VAL A 1 80 ? -11.034 2.292 5.198 1.00 98.25 80 VAL A CA 1
ATOM 639 C C . VAL A 1 80 ? -11.821 3.376 4.479 1.00 98.25 80 VAL A C 1
ATOM 641 O O . VAL A 1 80 ? -12.817 3.106 3.813 1.00 98.25 80 VAL A O 1
ATOM 644 N N . PHE A 1 81 ? -11.358 4.611 4.629 1.00 97.81 81 PHE A N 1
ATOM 645 C CA . PHE A 1 81 ? -12.075 5.813 4.205 1.00 97.81 81 PHE A 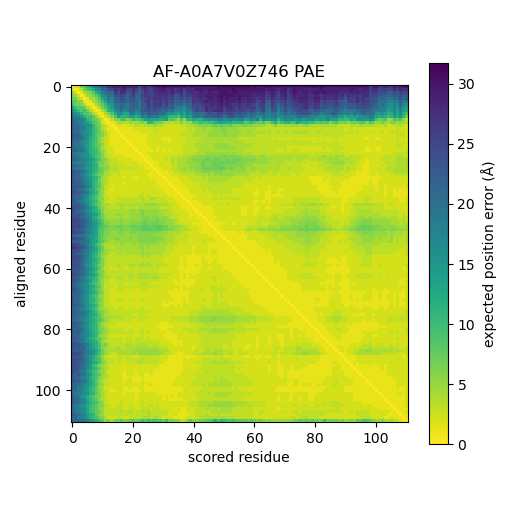CA 1
ATOM 646 C C . PHE A 1 81 ? -11.549 6.357 2.878 1.00 97.81 81 PHE A C 1
ATOM 648 O O . PHE A 1 81 ? -12.312 6.878 2.066 1.00 97.81 81 PHE A O 1
ATOM 655 N N . GLU A 1 82 ? -10.247 6.204 2.629 1.00 97.94 82 GLU A N 1
ATOM 656 C CA . GLU A 1 82 ? -9.614 6.615 1.380 1.00 97.94 82 GLU A CA 1
ATOM 657 C C . GLU A 1 82 ? -8.503 5.640 0.991 1.00 97.94 82 GLU A C 1
ATOM 659 O O . GLU A 1 82 ? -7.672 5.267 1.818 1.00 97.94 82 GLU A O 1
ATOM 664 N N . ILE A 1 83 ? -8.455 5.278 -0.294 1.00 97.81 83 ILE A N 1
ATOM 665 C CA . ILE A 1 83 ? -7.309 4.620 -0.923 1.00 97.81 83 ILE A CA 1
ATOM 666 C C . ILE A 1 83 ? -6.986 5.380 -2.205 1.00 97.81 83 ILE A C 1
ATOM 668 O O . ILE A 1 83 ? -7.830 5.523 -3.092 1.00 97.81 83 ILE A O 1
ATOM 672 N N . ARG A 1 84 ? -5.738 5.824 -2.342 1.00 97.75 84 ARG A N 1
ATOM 673 C CA . ARG A 1 84 ? -5.229 6.426 -3.572 1.00 97.75 84 ARG A CA 1
ATOM 674 C C . ARG A 1 84 ? -3.896 5.806 -3.953 1.00 97.75 84 ARG A C 1
ATOM 676 O O . ARG A 1 84 ? -2.904 5.941 -3.247 1.00 97.75 84 ARG A O 1
ATOM 683 N N . GLN A 1 85 ? -3.864 5.176 -5.119 1.00 97.31 85 GLN A N 1
ATOM 684 C CA . GLN A 1 85 ? -2.655 4.565 -5.659 1.00 97.31 85 GLN A CA 1
ATOM 685 C C . GLN A 1 85 ? -1.654 5.601 -6.174 1.00 97.31 85 GLN A C 1
ATOM 687 O O . GLN A 1 85 ? -2.021 6.557 -6.869 1.00 97.31 85 GLN A O 1
ATOM 692 N N . PHE A 1 86 ? -0.373 5.342 -5.930 1.00 96.75 86 PHE A N 1
ATOM 693 C CA . PHE A 1 86 ? 0.746 5.994 -6.592 1.00 96.75 86 PHE A CA 1
ATOM 694 C C . PHE A 1 86 ? 1.487 4.980 -7.460 1.00 96.75 86 PHE A C 1
ATOM 696 O O . PHE A 1 86 ? 1.758 3.856 -7.050 1.00 96.75 86 PHE A O 1
ATOM 703 N N . TRP A 1 87 ? 1.811 5.395 -8.683 1.00 96.00 87 TRP A N 1
ATOM 704 C CA . TRP A 1 87 ? 2.613 4.597 -9.612 1.00 96.00 87 TRP A CA 1
ATOM 705 C C . TRP A 1 87 ? 4.001 5.196 -9.858 1.00 96.00 87 TRP A C 1
ATOM 707 O O . TRP A 1 87 ? 4.894 4.507 -10.333 1.00 96.00 87 TRP A O 1
ATOM 717 N N . VAL A 1 88 ? 4.218 6.476 -9.542 1.00 91.69 88 VAL A N 1
ATOM 718 C CA . VAL A 1 88 ? 5.536 7.125 -9.693 1.00 91.69 88 VAL A CA 1
ATOM 719 C C . VAL A 1 88 ? 6.561 6.589 -8.690 1.00 91.69 88 VAL A C 1
ATOM 721 O O . VAL A 1 88 ? 7.742 6.501 -9.001 1.00 91.69 88 VAL A O 1
ATOM 724 N N . PHE A 1 89 ? 6.087 6.166 -7.523 1.00 92.31 89 PHE A N 1
ATOM 725 C CA . PHE A 1 89 ? 6.739 5.221 -6.624 1.00 92.31 89 PHE A CA 1
ATOM 726 C C . PHE A 1 89 ? 5.707 4.137 -6.313 1.00 92.31 89 PHE A C 1
ATOM 728 O O . PHE A 1 89 ? 4.510 4.423 -6.365 1.00 92.31 89 PHE A O 1
ATOM 735 N N . ASN A 1 90 ? 6.142 2.911 -6.031 1.00 96.88 90 ASN A N 1
ATOM 736 C CA . ASN A 1 90 ? 5.208 1.817 -5.799 1.00 96.88 90 ASN A CA 1
ATOM 737 C C . ASN A 1 90 ? 4.588 1.938 -4.402 1.00 96.88 90 ASN A C 1
ATOM 739 O O . ASN A 1 90 ? 5.210 1.544 -3.416 1.00 96.88 90 ASN A O 1
ATOM 743 N N . GLY A 1 91 ? 3.401 2.531 -4.296 1.00 97.25 91 GLY A N 1
ATOM 744 C CA . GLY A 1 91 ? 2.782 2.786 -3.001 1.00 97.25 91 GLY A CA 1
ATOM 745 C C . GLY A 1 91 ? 1.351 3.301 -3.059 1.00 97.25 91 GLY A C 1
ATOM 746 O O . GLY A 1 91 ? 0.780 3.524 -4.125 1.00 97.25 91 GLY A O 1
ATOM 747 N N . LEU A 1 92 ? 0.778 3.512 -1.878 1.00 97.31 92 LEU A N 1
ATOM 748 C CA . LEU A 1 92 ? -0.604 3.939 -1.671 1.00 97.31 92 LEU A CA 1
ATOM 749 C C . LEU A 1 92 ? -0.642 5.068 -0.637 1.00 97.31 92 LEU A C 1
ATOM 751 O O . LEU A 1 92 ? 0.057 5.007 0.370 1.00 97.31 92 LEU A O 1
ATOM 755 N N . HIS A 1 93 ? -1.491 6.066 -0.845 1.00 97.56 93 HIS A N 1
ATOM 756 C CA . HIS A 1 93 ? -2.032 6.880 0.238 1.00 97.56 93 HIS A CA 1
ATOM 757 C C . HIS A 1 93 ? -3.276 6.184 0.781 1.00 97.56 93 HIS A C 1
ATOM 759 O O . HIS A 1 93 ? -4.135 5.765 -0.000 1.00 97.56 93 HIS A O 1
ATOM 765 N N . ILE A 1 94 ? -3.371 6.072 2.099 1.00 98.12 94 ILE A N 1
ATOM 766 C CA . ILE A 1 94 ? -4.511 5.467 2.777 1.00 98.12 94 ILE A CA 1
ATOM 767 C C . ILE A 1 94 ? -4.953 6.337 3.948 1.00 98.12 94 ILE A C 1
ATOM 769 O O . ILE A 1 94 ? -4.114 6.848 4.688 1.00 98.12 94 ILE A O 1
ATOM 773 N N . THR A 1 95 ? -6.263 6.436 4.142 1.00 98.44 95 THR A N 1
ATOM 774 C CA . THR A 1 95 ? -6.871 6.888 5.396 1.00 98.44 95 THR A CA 1
ATOM 775 C C . THR A 1 95 ? -7.747 5.759 5.920 1.00 98.44 95 THR A C 1
ATOM 777 O O . THR A 1 95 ? -8.669 5.318 5.231 1.00 98.44 95 THR A O 1
ATOM 780 N N . ALA A 1 96 ? -7.424 5.244 7.105 1.00 98.44 96 ALA A N 1
ATOM 781 C CA . ALA A 1 96 ? -8.101 4.095 7.703 1.00 98.44 96 ALA A CA 1
ATOM 782 C C . ALA A 1 96 ? -8.030 4.126 9.237 1.00 98.44 96 ALA A C 1
ATOM 784 O O . ALA A 1 96 ? -7.273 4.908 9.808 1.00 98.44 96 ALA A O 1
ATOM 785 N N . SER A 1 97 ? -8.788 3.264 9.914 1.00 98.31 97 SER A N 1
ATOM 786 C CA . SER A 1 97 ? -8.726 3.120 11.372 1.00 98.31 97 SER A CA 1
ATOM 787 C C . SER A 1 97 ? -7.319 2.714 11.831 1.00 98.31 97 SER A C 1
ATOM 789 O O . SER A 1 97 ? -6.615 1.959 11.145 1.00 98.31 97 SER A O 1
ATOM 791 N N . LYS A 1 98 ? -6.905 3.145 13.031 1.00 97.19 98 LYS A N 1
ATOM 792 C CA . LYS A 1 98 ? -5.664 2.667 13.671 1.00 97.19 98 LYS A CA 1
ATOM 793 C C . LYS A 1 98 ? -5.570 1.140 13.655 1.00 97.19 98 LYS A C 1
ATOM 795 O O . LYS A 1 98 ? -4.482 0.602 13.426 1.00 97.19 98 LYS A O 1
ATOM 800 N N . ARG A 1 99 ? -6.683 0.439 13.901 1.00 97.06 99 ARG A N 1
ATOM 801 C CA . ARG A 1 99 ? -6.739 -1.027 13.855 1.00 97.06 99 ARG A CA 1
ATOM 802 C C . ARG A 1 99 ? -6.276 -1.554 12.497 1.00 97.06 99 ARG A C 1
ATOM 804 O O . ARG A 1 99 ? -5.375 -2.389 12.456 1.00 97.06 99 ARG A O 1
ATOM 811 N N . VAL A 1 100 ? -6.831 -1.034 11.400 1.00 97.81 100 VAL A N 1
ATOM 812 C CA . VAL A 1 100 ? -6.439 -1.429 10.039 1.00 97.81 100 VAL A CA 1
ATOM 813 C C . VAL A 1 100 ? -4.972 -1.095 9.780 1.00 97.81 100 VAL A C 1
ATOM 815 O O . VAL A 1 100 ? -4.228 -1.984 9.374 1.00 97.81 100 VAL A O 1
ATOM 818 N N . ILE A 1 101 ? -4.517 0.128 10.083 1.00 97.06 101 ILE A N 1
ATOM 819 C CA . ILE A 1 101 ? -3.109 0.519 9.882 1.00 97.06 101 ILE A CA 1
ATOM 820 C C . ILE A 1 101 ? -2.150 -0.403 10.651 1.00 97.06 101 ILE A C 1
ATOM 822 O O . ILE A 1 101 ? -1.112 -0.798 10.125 1.00 97.06 101 ILE A O 1
ATOM 826 N N . THR A 1 102 ? -2.514 -0.815 11.865 1.00 95.12 102 THR A N 1
ATOM 827 C CA . THR A 1 102 ? -1.706 -1.735 12.679 1.00 95.12 102 THR A CA 1
ATOM 828 C C . THR A 1 102 ? -1.626 -3.137 12.068 1.00 95.12 102 THR A C 1
ATOM 830 O O . THR A 1 102 ? -0.575 -3.775 12.134 1.00 95.12 102 THR A O 1
ATOM 833 N N . GLU A 1 103 ? -2.699 -3.627 11.440 1.00 94.81 103 GLU A N 1
ATOM 834 C CA . GLU A 1 103 ? -2.661 -4.898 10.703 1.00 94.81 103 GLU A CA 1
ATOM 835 C C . GLU A 1 103 ? -1.770 -4.818 9.457 1.00 94.81 103 GLU A C 1
ATOM 837 O O . GLU A 1 103 ? -1.077 -5.784 9.134 1.00 94.81 103 GLU A O 1
ATOM 842 N N . LEU A 1 104 ? -1.715 -3.661 8.790 1.00 95.12 104 LEU A N 1
ATOM 843 C CA . LEU A 1 104 ? -0.849 -3.462 7.625 1.00 95.12 104 LEU A CA 1
ATOM 844 C C . LEU A 1 104 ? 0.640 -3.573 7.973 1.00 95.12 104 LEU A C 1
ATOM 846 O O . LEU A 1 104 ? 1.408 -4.085 7.166 1.00 95.12 104 LEU A O 1
ATOM 850 N N . LEU A 1 105 ? 1.054 -3.221 9.194 1.00 92.06 105 LEU A N 1
ATOM 851 C CA . LEU A 1 105 ? 2.447 -3.385 9.643 1.00 92.06 105 LEU A CA 1
ATOM 852 C C . LEU A 1 105 ? 2.917 -4.851 9.700 1.00 92.06 105 LEU A C 1
ATOM 854 O O . LEU A 1 105 ? 4.110 -5.116 9.838 1.00 92.06 105 LEU A O 1
ATOM 858 N N . LYS A 1 106 ? 1.993 -5.814 9.619 1.00 92.19 106 LYS A N 1
ATOM 859 C CA . LYS A 1 106 ? 2.292 -7.254 9.646 1.00 92.19 106 LYS A CA 1
ATOM 860 C C . LYS A 1 106 ? 2.437 -7.855 8.247 1.00 92.19 106 LYS A C 1
ATOM 862 O O . LYS A 1 106 ? 2.779 -9.031 8.124 1.00 92.19 106 LYS A O 1
ATOM 867 N N . ARG A 1 107 ? 2.135 -7.086 7.200 1.00 93.19 107 ARG A N 1
ATOM 868 C CA . ARG A 1 107 ? 2.157 -7.547 5.813 1.00 93.19 107 ARG A CA 1
ATOM 869 C C . ARG A 1 107 ? 3.576 -7.548 5.242 1.00 93.19 107 ARG A C 1
ATOM 871 O O . ARG A 1 107 ? 4.354 -6.636 5.486 1.00 93.19 107 ARG A O 1
ATOM 878 N N . VAL A 1 108 ? 3.902 -8.580 4.461 1.00 92.56 108 VAL A N 1
ATOM 879 C CA . VAL A 1 108 ? 5.248 -8.796 3.884 1.00 92.56 108 VAL A CA 1
ATOM 880 C C . VAL A 1 108 ? 5.465 -8.080 2.548 1.00 92.56 108 VAL A C 1
ATOM 882 O O . VAL A 1 108 ? 6.597 -7.903 2.100 1.00 92.56 108 VAL A O 1
ATOM 885 N N . ASP A 1 109 ? 4.375 -7.686 1.896 1.00 93.12 109 ASP A N 1
ATOM 886 C CA . ASP A 1 109 ? 4.354 -6.891 0.670 1.00 93.12 109 ASP A CA 1
ATOM 887 C C . ASP A 1 109 ? 4.504 -5.385 0.939 1.00 93.12 109 ASP A C 1
ATOM 889 O O . ASP A 1 109 ? 4.591 -4.611 -0.012 1.00 93.12 109 ASP A O 1
ATOM 893 N N . ILE A 1 110 ? 4.597 -4.974 2.209 1.00 93.56 110 ILE A N 1
ATOM 894 C CA . ILE A 1 110 ? 4.827 -3.595 2.655 1.00 93.56 110 ILE A CA 1
ATOM 895 C C . ILE A 1 110 ? 6.273 -3.441 3.151 1.00 93.56 110 ILE A C 1
ATOM 897 O O . ILE A 1 110 ? 6.820 -4.346 3.786 1.00 93.56 110 ILE A O 1
ATOM 901 N N . LYS A 1 111 ? 6.887 -2.301 2.822 1.00 86.31 111 LYS A N 1
ATOM 902 C CA . LYS A 1 111 ? 8.253 -1.920 3.196 1.00 86.31 111 LYS A CA 1
ATOM 903 C C . LYS A 1 111 ? 8.298 -1.066 4.451 1.00 86.31 111 LYS A C 1
ATOM 905 O O . LYS A 1 111 ? 7.396 -0.227 4.643 1.00 86.31 111 LYS A O 1
#

Nearest PDB structures (foldseek):
  4q2m-assembly1_A  TM=5.103E-01  e=1.912E+00  Escherichia coli BL21(DE3)

Radius of gyration: 16.46 Å; Cα contacts (8 Å, |Δi|>4): 132; chains: 1; bounding box: 35×25×60 Å

Secondary structure (DSSP, 8-state):
---------------HHHHHHHHHS-TTSEEEEEEEBSPPP-HHHHTTS-HHHHHHHHHHHHHHHHHHHHHHHTT-TTTEEEEEEETTTTEEEEEEEHHHHHHHTT-TTB-